Protein AF-A0A2E2IT69-F1 (afdb_monomer)

Solvent-accessible surface area (backbone atoms only — not comparable to full-atom values): 6002 Å² total; per-residue (Å²): 136,62,68,89,61,39,77,36,78,46,34,66,62,36,67,78,63,68,25,60,66,66,36,37,17,26,64,67,14,44,52,47,38,52,56,49,32,55,77,70,74,48,39,33,38,33,38,41,27,16,37,71,49,96,68,48,79,46,79,38,84,92,37,57,47,64,38,60,83,86,74,70,76,35,50,53,68,69,59,54,55,52,48,69,69,73,44,65,85,75,49,51,28,31,28,49,23,61,50,78,78,82,76,88,122

Foldseek 3Di:
DDQQQDADEALVCCVVVVQAPGGKYFPNRVVNVLVVCVVVVWAWAKKWWAACDNGDTDTDPVLIDGDDPPPLSHDDPVNVVVSVVPDDPNGGIMHIHIDDDPPPD

Sequence (105 aa):
MSLRRSRIENADTFFASNGSGWMKLNKEAAQEVLVRLRKERKRVSMIEAGIWHNPGFEARLDGILSEDTKERDGIDVDTTEEFFVELDPTYDTFIVTVQKSRDSG

Mean predicted aligned error: 4.38 Å

Secondary structure (DSSP, 8-state):
--GGGSEE--HHHHHHTT-TTT-EEEHHHHHHHHHHHHHTTPPEEEEEEEEE-SS-EEEEEEEEEE--TTT---B-HHHHHHHHHHS-TT--EEEEEEPPP----

Structure (mmCIF, N/CA/C/O backbone):
data_AF-A0A2E2IT69-F1
#
_entry.id   AF-A0A2E2IT69-F1
#
loop_
_atom_site.group_PDB
_atom_site.id
_atom_site.type_symbol
_atom_site.label_atom_id
_atom_site.label_alt_id
_atom_site.label_comp_id
_atom_site.label_asym_id
_atom_site.label_entity_id
_atom_site.label_seq_id
_atom_site.pdbx_PDB_ins_code
_atom_site.Cartn_x
_atom_site.Cartn_y
_atom_site.Cartn_z
_atom_site.occupancy
_atom_site.B_iso_or_equiv
_atom_site.auth_seq_id
_atom_site.auth_comp_id
_atom_site.auth_asym_id
_atom_site.auth_atom_id
_atom_site.pdbx_PDB_model_num
ATOM 1 N N . MET A 1 1 ? -4.142 -12.582 -18.847 1.00 64.38 1 MET A N 1
ATOM 2 C CA . MET A 1 1 ? -2.901 -12.206 -18.128 1.00 64.38 1 MET A CA 1
ATOM 3 C C . MET A 1 1 ? -3.046 -12.585 -16.661 1.00 64.38 1 MET A C 1
ATOM 5 O O . MET A 1 1 ? -4.160 -12.558 -16.159 1.00 64.38 1 MET A O 1
ATOM 9 N N . SER A 1 2 ? -1.965 -12.995 -15.992 1.00 87.88 2 SER A N 1
ATOM 10 C CA . SER A 1 2 ? -2.010 -13.368 -14.570 1.00 87.88 2 SER A CA 1
ATOM 11 C C . SER A 1 2 ? -1.792 -12.138 -13.689 1.00 87.88 2 SER A C 1
ATOM 13 O O . SER A 1 2 ? -0.716 -11.549 -13.749 1.00 87.88 2 SER A O 1
ATOM 15 N N . LEU A 1 3 ? -2.761 -11.802 -12.827 1.00 92.69 3 LEU A N 1
ATOM 16 C CA . LEU A 1 3 ? -2.663 -10.679 -11.876 1.00 92.69 3 LEU A CA 1
ATOM 17 C C . LEU A 1 3 ? -1.459 -10.799 -10.927 1.00 92.69 3 LEU A C 1
ATOM 19 O O . LEU A 1 3 ? -0.946 -9.803 -10.437 1.00 92.69 3 LEU A O 1
ATOM 23 N N . ARG A 1 4 ? -0.954 -12.018 -10.692 1.00 92.31 4 ARG A N 1
ATOM 24 C CA . ARG A 1 4 ? 0.238 -12.261 -9.859 1.00 92.31 4 ARG A CA 1
ATOM 25 C C . ARG A 1 4 ? 1.527 -11.704 -10.468 1.00 92.31 4 ARG A C 1
ATOM 27 O O . ARG A 1 4 ? 2.499 -11.526 -9.738 1.00 92.31 4 ARG A O 1
ATOM 34 N N . ARG A 1 5 ? 1.543 -11.486 -11.787 1.00 93.88 5 ARG A N 1
ATOM 35 C CA . ARG A 1 5 ? 2.701 -11.035 -12.576 1.00 93.88 5 ARG A CA 1
ATOM 36 C C . ARG A 1 5 ? 2.513 -9.627 -13.144 1.00 93.88 5 ARG A C 1
ATOM 38 O O . ARG A 1 5 ? 3.302 -9.219 -13.988 1.00 93.88 5 ARG A O 1
ATOM 45 N N . SER A 1 6 ? 1.481 -8.913 -12.706 1.00 96.38 6 SER A N 1
ATOM 46 C CA . SER A 1 6 ? 1.159 -7.565 -13.166 1.00 96.38 6 SER A CA 1
ATOM 47 C C . SER A 1 6 ? 1.301 -6.573 -12.020 1.00 96.38 6 SER A C 1
ATOM 49 O O . SER A 1 6 ? 0.937 -6.891 -10.886 1.00 96.38 6 SER A O 1
ATOM 51 N N . ARG A 1 7 ? 1.791 -5.373 -12.339 1.00 97.38 7 ARG A N 1
ATOM 52 C CA . ARG A 1 7 ? 1.619 -4.198 -11.490 1.00 97.38 7 ARG A CA 1
ATOM 53 C C . ARG A 1 7 ? 0.279 -3.561 -11.834 1.00 97.38 7 ARG A C 1
ATOM 55 O O . ARG A 1 7 ? -0.011 -3.328 -13.003 1.00 97.38 7 ARG A O 1
ATOM 62 N N . ILE A 1 8 ? -0.552 -3.385 -10.822 1.00 98.12 8 ILE A N 1
ATOM 63 C CA . ILE A 1 8 ? -1.925 -2.911 -10.920 1.00 98.12 8 ILE A CA 1
ATOM 64 C C . ILE A 1 8 ? -1.950 -1.414 -10.633 1.00 98.12 8 ILE A C 1
ATOM 66 O O . ILE A 1 8 ? -1.265 -0.939 -9.733 1.00 98.12 8 ILE A O 1
ATOM 70 N N . GLU A 1 9 ? -2.750 -0.693 -11.410 1.00 97.62 9 GLU A N 1
ATOM 71 C CA . GLU A 1 9 ? -2.748 0.775 -11.447 1.00 97.62 9 GLU A CA 1
ATOM 72 C C . GLU A 1 9 ? -4.062 1.386 -10.940 1.00 97.62 9 GLU A C 1
ATOM 74 O O . GLU A 1 9 ? -4.295 2.574 -11.114 1.00 97.62 9 GLU A O 1
ATOM 79 N N . ASN A 1 10 ? -4.936 0.585 -10.321 1.00 97.75 10 ASN A N 1
ATOM 80 C CA . ASN A 1 10 ? -6.164 1.069 -9.690 1.00 97.75 10 ASN A CA 1
ATOM 81 C C . ASN A 1 10 ? -6.547 0.240 -8.461 1.00 97.75 10 ASN A C 1
ATOM 83 O O . ASN A 1 10 ? -6.284 -0.967 -8.389 1.00 97.75 10 ASN A O 1
ATOM 87 N N . ALA A 1 11 ? -7.242 0.878 -7.523 1.00 97.56 11 ALA A N 1
ATOM 88 C CA . ALA A 1 11 ? -7.760 0.198 -6.341 1.00 97.56 11 ALA A CA 1
ATOM 89 C C . ALA A 1 11 ? -8.887 -0.802 -6.646 1.00 97.56 11 ALA A C 1
ATOM 91 O O . ALA A 1 11 ? -9.026 -1.802 -5.943 1.00 97.56 11 ALA A O 1
ATOM 92 N N . ASP A 1 12 ? -9.697 -0.587 -7.682 1.00 98.19 12 ASP A N 1
ATOM 93 C CA . ASP A 1 12 ? -10.853 -1.453 -7.953 1.00 98.19 12 ASP A CA 1
ATOM 94 C C . ASP A 1 12 ? -10.451 -2.910 -8.197 1.00 98.19 12 ASP A C 1
ATOM 96 O O . ASP A 1 12 ? -11.075 -3.830 -7.664 1.00 98.19 12 ASP A O 1
ATOM 100 N N . THR A 1 13 ? -9.350 -3.130 -8.913 1.00 97.94 13 THR A N 1
ATOM 101 C CA . THR A 1 13 ? -8.796 -4.469 -9.153 1.00 97.94 13 THR A CA 1
ATOM 102 C C . THR A 1 13 ? -8.344 -5.140 -7.852 1.00 97.94 13 THR A C 1
ATOM 104 O O . THR A 1 13 ? -8.523 -6.354 -7.696 1.00 97.94 13 THR A O 1
ATOM 107 N N . PHE A 1 14 ? -7.811 -4.364 -6.899 1.00 98.06 14 PHE A N 1
ATOM 108 C CA . PHE A 1 14 ? -7.431 -4.850 -5.571 1.00 98.06 14 PHE A CA 1
ATOM 109 C C . PHE A 1 14 ? -8.635 -5.397 -4.810 1.00 98.06 14 PHE A C 1
ATOM 111 O O . PHE A 1 14 ? -8.600 -6.541 -4.349 1.00 98.06 14 PHE A O 1
ATOM 118 N N . PHE A 1 15 ? -9.720 -4.626 -4.727 1.00 96.31 15 PHE A N 1
ATOM 119 C CA . PHE A 1 15 ? -10.924 -5.054 -4.014 1.00 96.31 15 PHE A CA 1
ATOM 120 C C . PHE A 1 15 ? -11.651 -6.192 -4.740 1.00 96.31 15 PHE A C 1
ATOM 122 O O . PHE A 1 15 ? -12.037 -7.168 -4.098 1.00 96.31 15 PHE A O 1
ATOM 129 N N . ALA A 1 16 ? -11.775 -6.124 -6.069 1.00 97.44 16 ALA A N 1
ATOM 130 C CA . ALA A 1 16 ? -12.448 -7.149 -6.870 1.00 97.44 16 ALA A CA 1
ATOM 131 C C . ALA A 1 16 ? -11.746 -8.518 -6.823 1.00 97.44 16 ALA A C 1
ATOM 133 O O . ALA A 1 16 ? -12.400 -9.551 -6.957 1.00 97.44 16 ALA A O 1
ATOM 134 N N . SER A 1 17 ? -10.424 -8.536 -6.618 1.00 97.00 17 SER A N 1
ATOM 135 C CA . SER A 1 17 ? -9.617 -9.765 -6.663 1.00 97.00 17 SER A CA 1
ATOM 136 C C . SER A 1 17 ? -9.128 -10.241 -5.294 1.00 97.00 17 SER A C 1
ATOM 138 O O . SER A 1 17 ? -8.310 -11.158 -5.240 1.00 97.00 17 SER A O 1
ATOM 140 N N . ASN A 1 18 ? -9.577 -9.626 -4.193 1.00 95.94 18 ASN A N 1
ATOM 141 C CA . ASN A 1 18 ? -9.051 -9.880 -2.847 1.00 95.94 18 ASN A CA 1
ATOM 142 C C . ASN A 1 18 ? -7.508 -9.761 -2.791 1.00 95.94 18 ASN A C 1
ATOM 144 O O . ASN A 1 18 ? -6.798 -10.687 -2.394 1.00 95.94 18 ASN A O 1
ATOM 148 N N . GLY A 1 19 ? -6.988 -8.620 -3.255 1.00 97.25 19 GLY A N 1
ATOM 149 C CA . GLY A 1 19 ? -5.560 -8.356 -3.482 1.00 97.25 19 GLY A CA 1
ATOM 150 C C . GLY A 1 19 ? -4.680 -8.241 -2.231 1.00 97.25 19 GLY A C 1
ATOM 151 O O . GLY A 1 19 ? -3.459 -8.128 -2.360 1.00 97.25 19 GLY A O 1
ATOM 152 N N . SER A 1 20 ? -5.279 -8.271 -1.037 1.00 97.25 20 SER A N 1
ATOM 153 C CA . SER A 1 20 ? -4.590 -8.088 0.243 1.00 97.25 20 SER A CA 1
ATOM 154 C C . SER A 1 20 ? -3.405 -9.045 0.406 1.00 97.25 20 SER A C 1
ATOM 156 O O . SER A 1 20 ? -3.563 -10.262 0.313 1.00 97.25 20 SER A O 1
ATOM 158 N N . GLY A 1 21 ? -2.224 -8.491 0.683 1.00 96.88 21 GLY A N 1
ATOM 159 C CA . GLY A 1 21 ? -1.001 -9.238 0.985 1.00 96.88 21 GLY A CA 1
ATOM 160 C C . GLY A 1 21 ? -0.328 -9.909 -0.213 1.00 96.88 21 GLY A C 1
ATOM 161 O O . GLY A 1 21 ? 0.565 -10.732 -0.026 1.00 96.88 21 GLY A O 1
ATOM 162 N N . TRP A 1 22 ? -0.744 -9.626 -1.453 1.00 97.25 22 TRP A N 1
ATOM 163 C CA . TRP A 1 22 ? -0.048 -10.197 -2.614 1.00 97.25 22 TRP A CA 1
ATOM 164 C C . TRP A 1 22 ? -0.065 -9.377 -3.899 1.00 97.25 22 TRP A C 1
ATOM 166 O O . TRP A 1 22 ? 0.779 -9.634 -4.772 1.00 97.25 22 TRP A O 1
ATOM 176 N N . MET A 1 23 ? -1.031 -8.472 -4.065 1.00 98.25 23 MET A N 1
ATOM 177 C CA . MET A 1 23 ? -1.172 -7.675 -5.279 1.00 98.25 23 MET A CA 1
ATOM 178 C C . MET A 1 23 ? -0.128 -6.564 -5.314 1.00 98.25 23 MET A C 1
ATOM 180 O O . MET A 1 23 ? 0.072 -5.881 -4.318 1.00 98.25 23 MET A O 1
ATOM 184 N N . LYS A 1 24 ? 0.526 -6.402 -6.468 1.00 98.50 24 LYS A N 1
ATOM 185 C CA . LYS A 1 24 ? 1.535 -5.365 -6.692 1.00 98.50 24 LYS A CA 1
ATOM 186 C C . LYS A 1 24 ? 0.810 -4.150 -7.231 1.00 98.50 24 LYS A C 1
ATOM 188 O O . LYS A 1 24 ? 0.221 -4.238 -8.304 1.00 98.50 24 LYS A O 1
ATOM 193 N N . LEU A 1 25 ? 0.838 -3.061 -6.491 1.00 98.62 25 LEU A N 1
ATOM 194 C CA . LEU A 1 25 ? 0.180 -1.802 -6.814 1.00 98.62 25 LEU A CA 1
ATOM 195 C C . LEU A 1 25 ? 1.252 -0.787 -7.199 1.00 98.62 25 LEU A C 1
ATOM 197 O O . LEU A 1 25 ? 2.312 -0.788 -6.581 1.00 98.62 25 LEU A O 1
ATOM 201 N N . ASN A 1 26 ? 1.006 0.075 -8.182 1.00 98.06 26 ASN A N 1
ATOM 202 C CA . ASN A 1 26 ? 1.787 1.312 -8.270 1.00 98.06 26 ASN A CA 1
ATOM 203 C C . ASN A 1 26 ? 1.446 2.238 -7.082 1.00 98.06 26 ASN A C 1
ATOM 205 O O . ASN A 1 26 ? 0.544 1.948 -6.285 1.00 98.06 26 ASN A O 1
ATOM 209 N N . LYS A 1 27 ? 2.175 3.350 -6.954 1.00 97.44 27 LYS A N 1
ATOM 210 C CA . LYS A 1 27 ? 1.995 4.305 -5.851 1.00 97.44 27 LYS A CA 1
ATOM 211 C C . LYS A 1 27 ? 0.564 4.840 -5.787 1.00 97.44 27 LYS A C 1
ATOM 213 O O . LYS A 1 27 ? -0.046 4.829 -4.720 1.00 97.44 27 LYS A O 1
ATOM 218 N N . GLU A 1 28 ? 0.014 5.238 -6.928 1.00 97.31 28 GLU A N 1
ATOM 219 C CA . GLU A 1 28 ? -1.322 5.823 -7.030 1.00 97.31 28 GLU A CA 1
ATOM 220 C C . GLU A 1 28 ? -2.399 4.821 -6.592 1.00 97.31 28 GLU A C 1
ATOM 222 O O . GLU A 1 28 ? -3.224 5.133 -5.734 1.00 97.31 28 GLU A O 1
ATOM 227 N N . ALA A 1 29 ? -2.347 3.579 -7.084 1.00 98.25 29 ALA A N 1
ATOM 228 C CA . ALA A 1 29 ? -3.292 2.534 -6.698 1.00 98.25 29 ALA A CA 1
ATOM 229 C C . ALA A 1 29 ? -3.180 2.165 -5.216 1.00 98.25 29 ALA A C 1
ATOM 231 O O . ALA A 1 29 ? -4.193 1.892 -4.574 1.00 98.25 29 ALA A O 1
ATOM 232 N N . ALA A 1 30 ? -1.968 2.159 -4.653 1.00 98.00 30 ALA A N 1
ATOM 233 C CA . ALA A 1 30 ? -1.776 1.928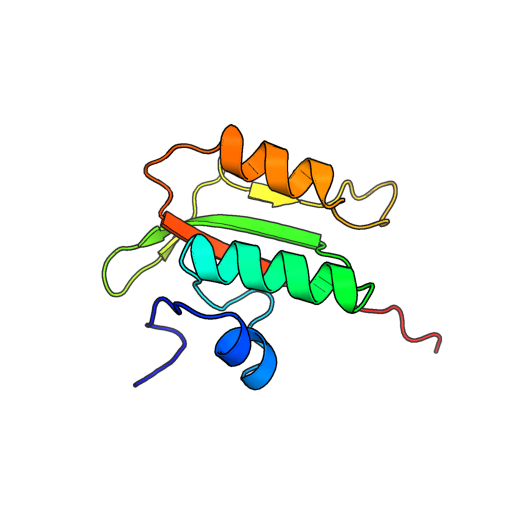 -3.227 1.00 98.00 30 ALA A CA 1
ATOM 234 C C . ALA A 1 30 ? -2.453 3.026 -2.396 1.00 98.00 30 ALA A C 1
ATOM 236 O O . ALA A 1 30 ? -3.217 2.716 -1.483 1.00 98.00 30 ALA A O 1
ATOM 237 N N . GLN A 1 31 ? -2.256 4.296 -2.757 1.00 96.38 31 GLN A N 1
ATOM 238 C CA . GLN A 1 31 ? -2.908 5.428 -2.094 1.00 96.38 31 GLN A CA 1
ATOM 239 C C . GLN A 1 31 ? -4.437 5.375 -2.233 1.00 96.38 31 GLN A C 1
ATOM 241 O O . GLN A 1 31 ? -5.152 5.562 -1.247 1.00 96.38 31 GLN A O 1
ATOM 246 N N . GLU A 1 32 ? -4.960 5.039 -3.415 1.00 97.44 32 GLU A N 1
ATOM 247 C CA . GLU A 1 32 ? -6.399 4.832 -3.622 1.00 97.44 32 GLU A CA 1
ATOM 248 C C . GLU A 1 32 ? -6.963 3.718 -2.724 1.00 97.44 32 GLU A C 1
ATOM 250 O O . GLU A 1 32 ? -8.039 3.879 -2.134 1.00 97.44 32 GLU A O 1
ATOM 255 N N . VAL A 1 33 ? -6.239 2.599 -2.578 1.00 97.19 33 VAL A N 1
ATOM 256 C CA . VAL A 1 33 ? -6.616 1.503 -1.672 1.00 97.19 33 VAL A CA 1
ATOM 257 C C . VAL A 1 33 ? -6.695 2.009 -0.234 1.00 97.19 33 VAL A C 1
ATOM 259 O O . VAL A 1 33 ? -7.703 1.767 0.428 1.00 97.19 33 VAL A O 1
ATOM 262 N N . LEU A 1 34 ? -5.691 2.749 0.241 1.00 96.00 34 LEU A N 1
ATOM 263 C CA . LEU A 1 34 ? -5.665 3.291 1.605 1.00 96.00 34 LEU A CA 1
ATOM 264 C C . LEU A 1 34 ? -6.823 4.259 1.868 1.00 96.00 34 LEU A C 1
ATOM 266 O O . LEU A 1 34 ? -7.527 4.127 2.871 1.00 96.00 34 LEU A O 1
ATOM 270 N N . VAL A 1 35 ? -7.096 5.174 0.932 1.00 95.25 35 VAL A N 1
ATOM 271 C CA . VAL A 1 35 ? -8.237 6.100 1.016 1.00 95.25 35 VAL A CA 1
ATOM 272 C C . VAL A 1 35 ? -9.560 5.337 1.093 1.00 95.25 35 VAL A C 1
ATOM 274 O O . VAL A 1 35 ? -10.448 5.700 1.871 1.00 95.25 35 VAL A O 1
ATOM 277 N N . ARG A 1 36 ? -9.722 4.270 0.304 1.00 95.50 36 ARG A N 1
ATOM 278 C CA . ARG A 1 36 ? -10.942 3.457 0.328 1.00 95.50 36 ARG A CA 1
ATOM 279 C C . ARG A 1 36 ? -11.073 2.642 1.615 1.00 95.50 36 ARG A C 1
ATOM 281 O O . ARG A 1 36 ? -12.150 2.646 2.205 1.00 95.50 36 ARG A O 1
ATOM 288 N N . LEU A 1 37 ? -9.997 2.019 2.098 1.00 93.31 37 LEU A N 1
ATOM 289 C CA . LEU A 1 37 ? -9.991 1.308 3.383 1.00 93.31 37 LEU A CA 1
ATOM 2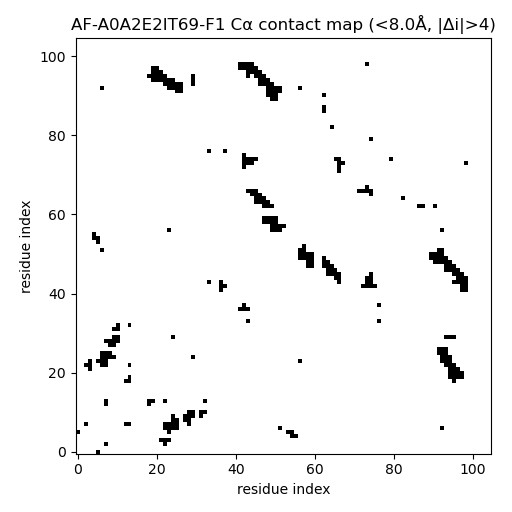90 C C . LEU A 1 37 ? -10.364 2.243 4.542 1.00 93.31 37 LEU A C 1
ATOM 292 O O . LEU A 1 37 ? -11.206 1.872 5.362 1.00 93.31 37 LEU A O 1
ATOM 296 N N . ARG A 1 38 ? -9.845 3.481 4.550 1.00 89.69 38 ARG A N 1
ATOM 297 C CA . ARG A 1 38 ? -10.228 4.530 5.512 1.00 89.69 38 ARG A CA 1
ATOM 298 C C . ARG A 1 38 ? -11.736 4.780 5.499 1.00 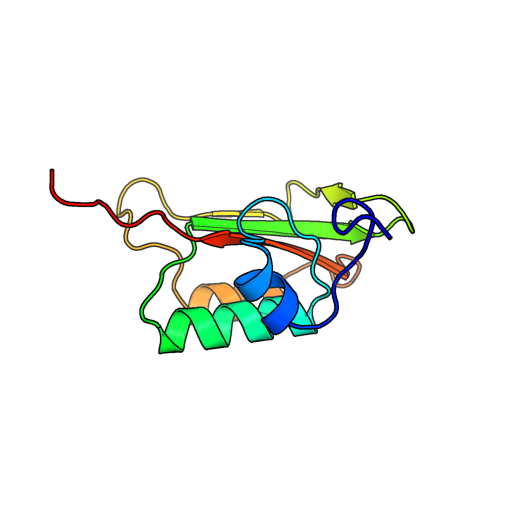89.69 38 ARG A C 1
ATOM 300 O O . ARG A 1 38 ? -12.368 4.774 6.555 1.00 89.69 38 ARG A O 1
ATOM 307 N N . LYS A 1 39 ? -12.329 4.976 4.315 1.00 91.44 39 LYS A N 1
ATOM 308 C CA . LYS A 1 39 ? -13.783 5.185 4.163 1.00 91.44 39 LYS A CA 1
ATOM 309 C C . LYS A 1 39 ? -14.595 3.985 4.661 1.00 91.44 39 LYS A C 1
ATOM 311 O O . LYS A 1 39 ? -15.654 4.169 5.251 1.00 91.44 39 LYS A O 1
ATOM 316 N N . GLU A 1 40 ? -14.081 2.774 4.462 1.00 90.88 40 GLU A N 1
ATOM 317 C CA . GLU A 1 40 ? -14.696 1.518 4.909 1.00 90.88 40 GLU A CA 1
ATOM 318 C C . GLU A 1 40 ? -14.399 1.172 6.384 1.00 90.88 40 GLU A C 1
ATOM 320 O O . GLU A 1 40 ? -14.820 0.115 6.850 1.00 90.88 40 GLU A O 1
ATOM 325 N N . ARG A 1 41 ? -13.693 2.041 7.130 1.00 89.06 41 ARG A N 1
ATOM 326 C CA . ARG A 1 41 ? -13.231 1.802 8.515 1.00 89.06 41 ARG A CA 1
ATOM 327 C C . ARG A 1 41 ? -12.426 0.504 8.671 1.00 89.06 41 ARG A C 1
ATOM 329 O O . ARG A 1 41 ? -12.457 -0.134 9.721 1.00 89.06 41 ARG A O 1
ATOM 336 N N . LYS A 1 42 ? -11.708 0.108 7.620 1.00 88.75 42 LYS A N 1
ATOM 337 C CA . LYS A 1 42 ? -10.784 -1.028 7.632 1.00 88.75 42 LYS A CA 1
ATOM 338 C C . LYS A 1 42 ? -9.378 -0.543 7.947 1.00 88.75 42 LYS A C 1
ATOM 340 O O . LYS A 1 42 ? -8.974 0.539 7.528 1.00 88.75 42 LYS A O 1
ATOM 345 N N . ARG A 1 43 ? -8.635 -1.375 8.666 1.00 87.12 43 ARG A N 1
ATOM 346 C CA . ARG A 1 43 ? -7.253 -1.113 9.064 1.00 87.12 43 ARG A CA 1
ATOM 347 C C . ARG A 1 43 ? -6.275 -1.868 8.172 1.00 87.12 43 ARG A C 1
ATOM 349 O O . ARG A 1 43 ? -6.594 -2.930 7.635 1.00 87.12 43 ARG A O 1
ATOM 356 N N . VAL A 1 44 ? -5.076 -1.321 8.036 1.00 92.12 44 VAL A N 1
ATOM 357 C CA . VAL A 1 44 ? -3.947 -1.949 7.343 1.00 92.12 44 VAL A CA 1
ATOM 358 C C . VAL A 1 44 ? -2.999 -2.483 8.404 1.00 92.12 44 VAL A C 1
ATOM 360 O O . VAL A 1 44 ? -2.702 -1.777 9.362 1.00 92.12 44 VAL A O 1
ATOM 363 N N . SER A 1 45 ? -2.548 -3.724 8.256 1.00 92.56 45 SER A N 1
ATOM 364 C CA . SER A 1 45 ? -1.551 -4.311 9.155 1.00 92.56 45 SER A CA 1
ATOM 365 C C . SER A 1 45 ? -0.131 -4.129 8.629 1.00 92.56 45 SER A C 1
ATOM 367 O O . SER A 1 45 ? 0.813 -4.137 9.411 1.00 92.56 45 SER A O 1
ATOM 369 N N . MET A 1 46 ? 0.037 -4.008 7.307 1.00 95.12 46 MET A N 1
ATOM 370 C CA . MET A 1 46 ? 1.350 -3.859 6.686 1.00 95.12 46 MET A CA 1
ATOM 371 C C . MET A 1 46 ? 1.272 -3.235 5.290 1.00 95.12 46 MET A C 1
ATOM 373 O O . MET A 1 46 ? 0.340 -3.515 4.531 1.00 95.12 46 MET A O 1
ATOM 377 N N . ILE A 1 47 ? 2.287 -2.451 4.945 1.00 97.19 47 ILE A N 1
ATOM 378 C CA . ILE A 1 47 ? 2.608 -1.978 3.602 1.00 97.19 47 ILE A CA 1
ATOM 379 C C . ILE A 1 47 ? 4.058 -2.379 3.319 1.00 97.19 47 ILE A C 1
ATOM 381 O O . ILE A 1 47 ? 4.957 -2.027 4.076 1.00 97.19 47 ILE A O 1
ATOM 385 N N . GLU A 1 48 ? 4.281 -3.114 2.235 1.00 98.19 48 GLU A N 1
ATOM 386 C CA . GLU A 1 48 ? 5.616 -3.449 1.735 1.00 98.19 48 GLU A CA 1
ATOM 387 C C . GLU A 1 48 ? 5.866 -2.663 0.451 1.00 98.19 48 GLU A C 1
ATOM 389 O O . GLU A 1 48 ? 5.104 -2.796 -0.508 1.00 98.19 48 GLU A O 1
ATOM 394 N N . ALA A 1 49 ? 6.927 -1.870 0.417 1.00 98.31 49 ALA A N 1
ATOM 395 C CA . ALA A 1 49 ? 7.383 -1.157 -0.760 1.00 98.31 49 ALA A CA 1
ATOM 396 C C . ALA A 1 49 ? 8.555 -1.879 -1.433 1.00 98.31 49 ALA A C 1
ATOM 398 O O . ALA A 1 49 ? 9.297 -2.657 -0.824 1.00 98.31 49 ALA A O 1
ATOM 399 N N . GLY A 1 50 ? 8.724 -1.611 -2.721 1.00 98.19 50 GLY A N 1
ATOM 400 C CA . GLY A 1 50 ? 9.846 -2.124 -3.476 1.00 98.19 50 GLY A CA 1
ATOM 401 C C . GLY A 1 50 ? 9.845 -1.716 -4.935 1.00 98.19 50 GLY A C 1
ATOM 402 O O . GLY A 1 50 ? 9.143 -0.790 -5.341 1.00 98.19 50 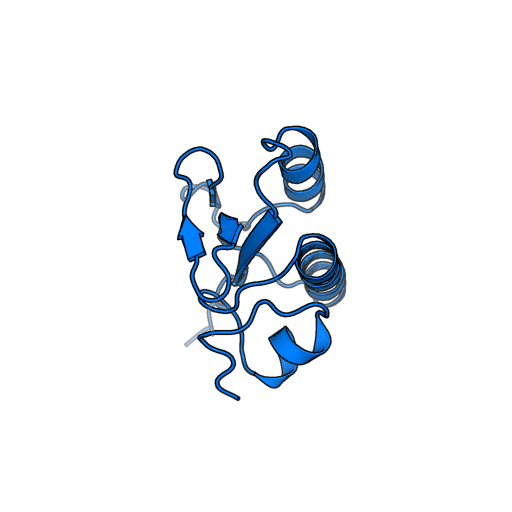GLY A O 1
AT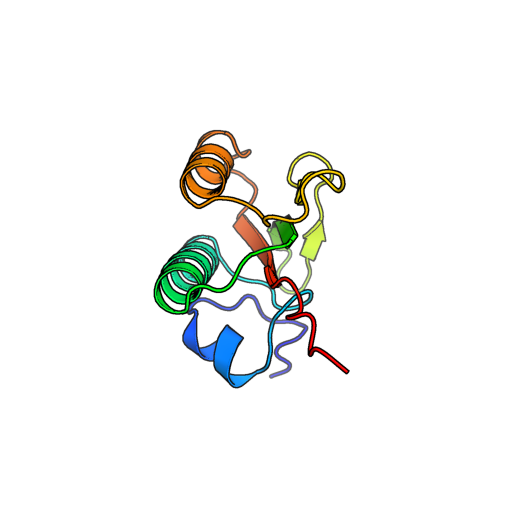OM 403 N N . ILE A 1 51 ? 10.662 -2.418 -5.715 1.00 98.38 51 ILE A N 1
ATOM 404 C CA . ILE A 1 51 ? 10.970 -2.070 -7.105 1.00 98.38 51 ILE A CA 1
ATOM 405 C C . ILE A 1 51 ? 10.306 -3.076 -8.049 1.00 98.38 51 ILE A C 1
ATOM 407 O O . ILE A 1 51 ? 10.371 -4.295 -7.838 1.00 98.38 51 ILE A O 1
ATOM 411 N N . TRP A 1 52 ? 9.670 -2.574 -9.107 1.00 98.12 52 TRP A N 1
ATOM 412 C CA . TRP A 1 52 ? 9.130 -3.401 -10.182 1.00 98.12 52 TRP A CA 1
ATOM 413 C C . TRP A 1 52 ? 10.154 -3.720 -11.271 1.00 98.12 52 TRP A C 1
ATOM 415 O O . TRP A 1 52 ? 10.719 -2.840 -11.911 1.00 98.12 52 TRP A O 1
ATOM 425 N N . HIS A 1 53 ? 10.273 -5.006 -11.583 1.00 96.19 53 HIS A N 1
ATOM 426 C CA . HIS A 1 53 ? 11.121 -5.561 -12.636 1.00 96.19 53 HIS A CA 1
ATOM 427 C C . HIS A 1 53 ? 10.271 -6.274 -13.689 1.00 96.19 53 HIS A C 1
ATOM 429 O O . HIS A 1 53 ? 10.281 -7.491 -13.745 1.00 96.19 53 HIS A O 1
ATOM 435 N N . ASN A 1 54 ? 9.479 -5.555 -14.488 1.00 91.12 54 ASN A N 1
ATOM 436 C CA . ASN A 1 54 ? 8.480 -6.095 -15.433 1.00 91.12 54 ASN A CA 1
ATOM 437 C C . ASN A 1 54 ? 8.814 -7.466 -16.112 1.00 91.12 54 ASN A C 1
ATOM 439 O O . ASN A 1 54 ? 9.481 -7.467 -17.151 1.00 91.12 54 ASN A O 1
ATOM 443 N N . PRO A 1 55 ? 8.287 -8.625 -15.637 1.00 92.69 55 PRO A N 1
ATOM 444 C CA . PRO A 1 55 ? 7.526 -8.853 -14.402 1.00 92.69 55 PRO A CA 1
ATOM 445 C C . PRO A 1 55 ? 8.389 -9.346 -13.224 1.00 92.69 55 PRO A C 1
ATOM 447 O O . PRO A 1 55 ? 9.133 -10.318 -13.351 1.00 92.69 55 PRO A O 1
ATOM 450 N N . GLY A 1 56 ? 8.218 -8.742 -12.047 1.00 95.06 56 GLY A N 1
ATOM 451 C CA . GLY A 1 56 ? 9.004 -9.090 -10.864 1.00 95.06 56 GLY A CA 1
ATOM 452 C C . GLY A 1 56 ? 8.877 -8.027 -9.785 1.00 95.06 56 GLY A C 1
ATOM 453 O O . GLY A 1 56 ? 8.821 -6.848 -10.099 1.00 95.06 56 GLY A O 1
ATOM 454 N N . PHE A 1 57 ? 8.800 -8.437 -8.524 1.00 97.38 57 PHE A N 1
ATOM 455 C CA . PHE A 1 57 ? 8.758 -7.519 -7.389 1.00 97.38 57 PHE A CA 1
ATOM 456 C C . PHE A 1 57 ? 9.952 -7.806 -6.492 1.00 97.38 57 PHE A C 1
ATOM 458 O O . PHE A 1 57 ? 10.089 -8.927 -6.000 1.00 97.38 57 PHE A O 1
ATOM 465 N N . GLU A 1 58 ? 10.802 -6.805 -6.313 1.00 97.94 58 GLU A N 1
ATOM 466 C CA . GLU A 1 58 ? 11.897 -6.836 -5.353 1.00 97.94 58 GLU A CA 1
ATOM 467 C C . GLU A 1 58 ? 11.462 -6.091 -4.092 1.00 97.94 58 GLU A C 1
ATOM 469 O O . GLU A 1 58 ? 11.402 -4.863 -4.088 1.00 97.94 58 GLU A O 1
ATOM 474 N N . ALA A 1 59 ? 11.137 -6.843 -3.039 1.00 96.31 59 ALA A N 1
ATOM 475 C CA . ALA A 1 59 ? 10.774 -6.281 -1.743 1.00 96.31 59 ALA A CA 1
ATOM 476 C C . ALA A 1 59 ? 11.989 -5.630 -1.069 1.00 96.31 59 ALA A C 1
ATOM 478 O O . ALA A 1 59 ? 13.101 -6.162 -1.128 1.00 96.31 59 ALA A O 1
ATOM 479 N N . ARG A 1 60 ? 11.764 -4.499 -0.399 1.00 97.69 60 ARG A N 1
ATOM 480 C CA . ARG A 1 60 ? 12.818 -3.702 0.231 1.00 97.69 60 ARG A CA 1
ATOM 481 C C . ARG A 1 60 ? 12.556 -3.618 1.728 1.00 97.69 60 ARG A C 1
ATOM 483 O O . ARG A 1 60 ? 11.497 -3.168 2.146 1.00 97.69 60 ARG A O 1
ATOM 490 N N . LEU A 1 61 ? 13.499 -4.110 2.535 1.00 93.69 61 LEU A N 1
ATOM 491 C CA . LEU A 1 61 ? 13.316 -4.242 3.989 1.00 93.69 61 LEU A CA 1
ATOM 492 C C . LEU A 1 61 ? 13.163 -2.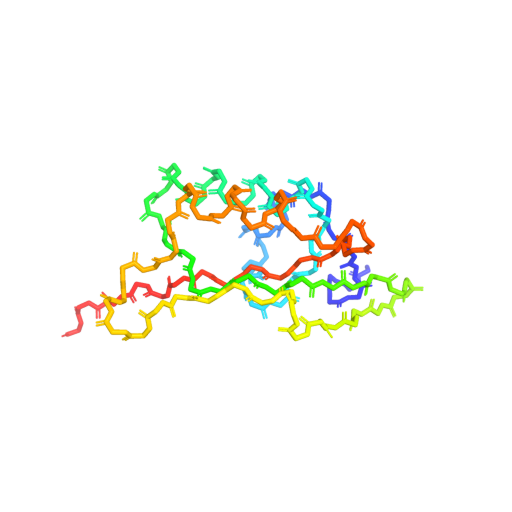890 4.698 1.00 93.69 61 LEU A C 1
ATOM 494 O O . LEU A 1 61 ? 12.458 -2.797 5.695 1.00 93.69 61 LEU A O 1
ATOM 498 N N . ASP A 1 62 ? 13.811 -1.856 4.169 1.00 95.19 62 ASP A N 1
ATOM 499 C CA . ASP A 1 62 ? 13.687 -0.458 4.590 1.00 95.19 62 ASP A CA 1
ATOM 500 C C . ASP A 1 62 ? 12.407 0.219 4.065 1.00 95.19 62 ASP A C 1
ATOM 502 O O . ASP A 1 62 ? 12.086 1.330 4.468 1.00 95.19 62 ASP A O 1
ATOM 506 N N . GLY A 1 63 ? 11.654 -0.460 3.198 1.00 96.12 63 GLY A N 1
ATOM 507 C CA . GLY A 1 63 ? 10.364 -0.033 2.670 1.00 96.12 63 GLY A CA 1
ATOM 508 C C . GLY A 1 63 ? 9.176 -0.739 3.325 1.00 96.12 63 GLY A C 1
ATOM 509 O O . GLY A 1 63 ? 8.145 -0.890 2.678 1.00 96.12 63 GLY A O 1
ATOM 510 N N . ILE A 1 64 ? 9.300 -1.230 4.560 1.00 96.19 64 ILE A N 1
ATOM 511 C CA . ILE A 1 64 ? 8.206 -1.916 5.261 1.00 96.19 64 ILE A CA 1
ATOM 512 C C . ILE A 1 64 ? 7.636 -1.008 6.349 1.00 96.19 64 ILE A C 1
ATOM 514 O O . ILE A 1 64 ? 8.337 -0.631 7.284 1.00 96.19 64 ILE A O 1
ATOM 518 N N . LEU A 1 65 ? 6.335 -0.736 6.265 1.00 94.88 65 LEU A N 1
ATOM 519 C CA . LEU A 1 65 ? 5.541 -0.172 7.353 1.00 94.88 65 LEU A CA 1
ATOM 520 C C . LEU A 1 65 ? 4.615 -1.258 7.893 1.00 94.88 65 LEU A C 1
ATOM 522 O O . LEU A 1 65 ? 3.804 -1.801 7.148 1.00 94.88 65 LEU A O 1
ATOM 526 N N . SER A 1 66 ? 4.692 -1.574 9.180 1.00 92.31 66 SER A N 1
ATOM 527 C CA . SER A 1 66 ? 3.833 -2.578 9.817 1.00 92.31 66 SER A CA 1
ATOM 528 C C . SER A 1 66 ? 3.213 -2.043 11.101 1.00 92.31 66 SER A C 1
ATOM 530 O O . SER A 1 66 ? 3.804 -1.192 11.759 1.00 92.31 66 SER A O 1
ATOM 532 N N . GLU A 1 67 ? 2.046 -2.568 11.476 1.00 85.00 67 GLU A N 1
ATOM 533 C CA . GLU A 1 67 ? 1.413 -2.254 12.759 1.00 85.00 67 GLU A CA 1
ATOM 534 C C . GLU A 1 67 ? 2.350 -2.566 13.938 1.00 85.00 67 GLU A C 1
ATOM 536 O O . GLU A 1 67 ? 3.031 -3.598 13.949 1.00 85.00 67 GLU A O 1
ATOM 541 N N . ASP A 1 68 ? 2.360 -1.704 14.963 1.00 73.88 68 ASP A N 1
ATOM 542 C CA . ASP A 1 68 ? 2.972 -2.082 16.234 1.00 73.88 68 ASP A CA 1
ATOM 543 C C . ASP A 1 68 ? 2.100 -3.170 16.873 1.00 73.88 68 ASP A C 1
ATOM 545 O O . ASP A 1 68 ? 0.941 -2.974 17.257 1.00 73.88 68 ASP A O 1
ATOM 549 N N . THR A 1 69 ? 2.687 -4.358 16.974 1.00 61.09 69 THR A N 1
ATOM 550 C CA . THR A 1 69 ? 2.073 -5.577 17.510 1.00 61.09 69 THR A CA 1
ATOM 551 C C . THR A 1 69 ? 1.474 -5.436 18.914 1.00 61.09 69 THR A C 1
ATOM 553 O O . THR A 1 69 ? 0.688 -6.302 19.318 1.00 61.09 69 THR A O 1
ATOM 556 N N . LYS A 1 70 ? 1.835 -4.383 19.661 1.00 63.66 70 LYS A N 1
ATOM 557 C CA . LYS A 1 70 ? 1.346 -4.132 21.022 1.00 63.66 70 LYS A CA 1
ATOM 558 C C . LYS A 1 70 ? -0.070 -3.571 21.064 1.00 63.66 70 LYS A C 1
ATOM 560 O O . LYS A 1 70 ? -0.835 -3.986 21.931 1.00 63.66 70 LYS A O 1
ATOM 565 N N . GLU A 1 71 ? -0.421 -2.682 20.142 1.00 63.81 71 GLU A N 1
ATOM 566 C CA . GLU A 1 71 ? -1.709 -1.975 20.179 1.00 63.81 71 GLU A CA 1
ATOM 567 C C . GLU A 1 71 ? -2.741 -2.627 19.252 1.00 63.81 71 GLU A 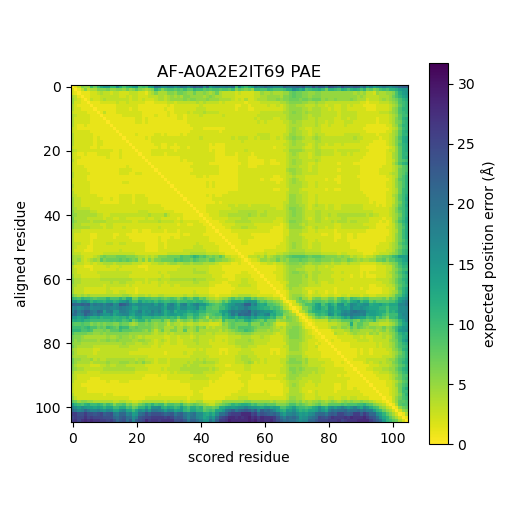C 1
ATOM 569 O O . GLU A 1 71 ? -3.920 -2.673 19.584 1.00 63.81 71 GLU A O 1
ATOM 574 N N . ARG A 1 72 ? -2.303 -3.259 18.147 1.00 65.31 72 ARG A N 1
ATOM 575 C CA . ARG A 1 72 ? -3.180 -3.910 17.143 1.00 65.31 72 ARG A CA 1
ATOM 576 C C . ARG A 1 72 ? -4.310 -3.012 16.627 1.00 65.31 72 ARG A C 1
ATOM 578 O O . ARG A 1 72 ? -5.306 -3.514 16.103 1.00 65.31 72 ARG A O 1
ATOM 585 N N . ASP A 1 73 ? -4.133 -1.703 16.706 1.00 72.81 73 ASP A N 1
ATOM 586 C CA . ASP A 1 73 ? -5.093 -0.728 16.195 1.00 72.81 73 ASP A CA 1
ATOM 587 C C . ASP A 1 73 ? -4.940 -0.498 14.683 1.00 72.81 73 ASP A C 1
ATOM 589 O O . ASP A 1 73 ? -5.688 0.282 14.090 1.00 72.81 73 ASP A O 1
ATOM 593 N N . GLY A 1 74 ? -4.025 -1.239 14.043 1.00 76.69 74 GLY A N 1
ATOM 594 C CA . GLY A 1 74 ? -3.632 -1.071 12.652 1.00 76.69 74 GLY A CA 1
ATOM 595 C C . GLY A 1 74 ? -2.824 0.204 12.423 1.00 76.69 74 GLY A C 1
ATOM 596 O O . GLY A 1 74 ? -2.558 0.972 13.341 1.00 76.69 74 GLY A O 1
ATOM 597 N N . ILE A 1 75 ? -2.424 0.426 11.177 1.00 83.94 75 ILE A N 1
ATOM 598 C CA . ILE A 1 75 ? -1.686 1.625 10.777 1.00 83.94 75 ILE A CA 1
ATOM 599 C C . ILE A 1 75 ? -2.678 2.783 10.586 1.00 83.94 75 ILE A C 1
ATOM 601 O O . ILE A 1 75 ? -3.712 2.616 9.923 1.00 83.94 75 ILE A O 1
ATOM 605 N N . ASP A 1 76 ? -2.379 3.942 11.177 1.00 81.94 76 ASP A N 1
ATOM 606 C CA . ASP A 1 76 ? -3.167 5.159 10.987 1.00 81.94 76 ASP A CA 1
ATOM 607 C C . ASP A 1 76 ? -2.880 5.826 9.633 1.00 81.94 76 ASP A C 1
ATOM 609 O O . ASP A 1 76 ? -1.830 5.628 9.024 1.00 81.94 76 ASP A O 1
ATOM 613 N N . VAL A 1 77 ? -3.837 6.610 9.139 1.00 77.19 77 VAL A N 1
ATOM 614 C CA . VAL A 1 77 ? -3.730 7.275 7.839 1.00 77.19 77 VAL A CA 1
ATOM 615 C C . VAL A 1 77 ? -2.589 8.281 7.831 1.00 77.19 77 VAL A C 1
ATOM 617 O O . VAL A 1 77 ? -1.834 8.293 6.860 1.00 77.19 77 VAL A O 1
ATOM 620 N N . ASP A 1 78 ? -2.426 9.053 8.903 1.00 82.94 78 ASP A N 1
ATOM 621 C CA . ASP A 1 78 ? -1.372 10.067 8.977 1.00 82.94 78 ASP A CA 1
ATOM 622 C C . ASP A 1 78 ? 0.009 9.387 8.880 1.00 82.94 78 ASP A C 1
ATOM 624 O O . ASP A 1 78 ? 0.861 9.796 8.093 1.00 82.94 78 ASP A O 1
ATOM 628 N N . THR A 1 79 ? 0.171 8.230 9.534 1.00 86.56 79 THR A N 1
ATOM 629 C CA . THR A 1 79 ? 1.374 7.388 9.420 1.00 86.56 79 THR A CA 1
ATOM 630 C C . THR A 1 79 ? 1.585 6.847 8.004 1.00 86.56 79 THR A C 1
ATOM 632 O O . THR A 1 79 ? 2.720 6.756 7.538 1.00 86.56 79 THR A O 1
ATOM 635 N N . THR A 1 80 ? 0.517 6.472 7.287 1.00 88.75 80 THR A N 1
ATOM 636 C CA . THR A 1 80 ? 0.676 6.043 5.888 1.00 88.75 80 THR A CA 1
ATOM 637 C C . THR A 1 80 ? 1.111 7.186 4.979 1.00 88.75 80 THR A C 1
ATOM 639 O O . THR A 1 80 ? 1.915 6.951 4.083 1.00 88.75 80 THR A O 1
ATOM 642 N N . GLU A 1 81 ? 0.615 8.408 5.192 1.00 89.25 81 GLU A N 1
ATOM 643 C CA . GLU A 1 81 ? 1.010 9.575 4.399 1.00 89.25 81 GLU A CA 1
ATOM 644 C C . GLU A 1 81 ? 2.485 9.921 4.626 1.00 89.25 81 GLU A C 1
ATOM 646 O O . GLU A 1 81 ? 3.228 10.049 3.650 1.00 89.25 81 GLU A O 1
ATOM 651 N N . GLU A 1 82 ? 2.926 9.971 5.887 1.00 91.44 82 GLU A N 1
ATOM 652 C CA . GLU A 1 82 ? 4.333 10.172 6.263 1.00 91.44 82 GLU A CA 1
ATOM 653 C C . GLU A 1 82 ? 5.244 9.116 5.628 1.00 91.44 82 GLU A C 1
ATOM 655 O O . GLU A 1 82 ? 6.253 9.456 5.007 1.00 91.44 82 GLU A O 1
ATOM 660 N N . PHE A 1 83 ? 4.836 7.844 5.666 1.00 93.31 83 PHE A N 1
ATOM 661 C CA . PHE A 1 83 ? 5.585 6.758 5.040 1.00 93.31 83 PHE A CA 1
ATOM 662 C C . PHE A 1 83 ? 5.859 7.009 3.552 1.00 93.31 83 PHE A C 1
ATOM 664 O O . PHE A 1 83 ? 6.993 6.852 3.119 1.00 93.31 83 PHE A O 1
ATOM 671 N N . PHE A 1 84 ? 4.877 7.452 2.755 1.00 93.44 84 PHE A N 1
ATOM 672 C CA . PHE A 1 84 ? 5.101 7.737 1.325 1.00 93.44 84 PHE A CA 1
ATOM 673 C C . PHE A 1 84 ? 5.933 8.994 1.047 1.00 93.44 84 PHE A C 1
ATOM 675 O O . PHE A 1 84 ? 6.396 9.153 -0.092 1.00 93.44 84 PHE A O 1
ATOM 682 N N . VAL A 1 85 ? 6.048 9.900 2.023 1.00 93.94 85 VAL A N 1
ATOM 683 C CA . VAL A 1 85 ? 6.873 11.115 1.942 1.00 93.94 85 VAL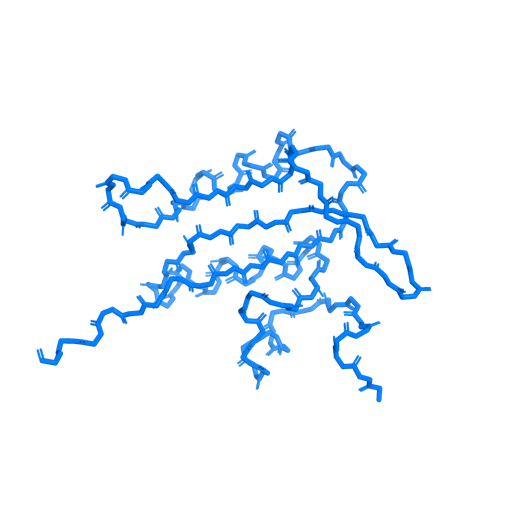 A CA 1
ATOM 684 C C . VAL A 1 85 ? 8.337 10.784 2.218 1.00 93.94 85 VAL A C 1
ATOM 686 O O . VAL A 1 85 ? 9.207 11.277 1.505 1.00 93.94 85 VAL A O 1
ATOM 689 N N . GLU A 1 86 ? 8.603 9.944 3.217 1.00 93.56 86 GLU A N 1
ATOM 690 C CA . GLU A 1 86 ? 9.963 9.564 3.623 1.00 93.56 86 GLU A CA 1
ATOM 691 C C . GLU A 1 86 ? 10.562 8.435 2.775 1.00 93.56 86 GLU A C 1
ATOM 693 O O . GLU A 1 86 ? 11.778 8.233 2.779 1.00 93.56 86 GLU A O 1
ATOM 698 N N . LEU A 1 87 ? 9.720 7.700 2.046 1.00 94.75 87 LEU A N 1
ATOM 699 C CA . LEU A 1 87 ? 10.144 6.550 1.260 1.00 94.75 87 LEU A CA 1
ATOM 700 C C . LEU A 1 87 ? 11.153 6.916 0.168 1.00 94.75 87 LEU A C 1
ATOM 702 O O . LEU A 1 87 ? 11.006 7.928 -0.522 1.00 94.75 87 LEU A O 1
ATOM 706 N N . ASP A 1 88 ? 12.112 6.016 -0.066 1.00 95.88 88 ASP A N 1
ATOM 707 C CA . ASP A 1 88 ? 13.005 6.107 -1.219 1.00 95.88 88 ASP A CA 1
ATOM 708 C C . ASP A 1 88 ? 12.180 6.254 -2.520 1.00 95.88 88 ASP A C 1
ATOM 710 O O . ASP A 1 88 ? 11.331 5.405 -2.819 1.00 95.88 88 ASP A O 1
ATOM 714 N N . PRO A 1 89 ? 12.404 7.316 -3.318 1.00 94.31 89 PRO A N 1
ATOM 715 C CA . PRO A 1 89 ? 11.603 7.600 -4.507 1.00 94.31 89 PRO A CA 1
ATOM 716 C C . PRO A 1 89 ? 11.771 6.565 -5.629 1.00 94.31 89 PRO A C 1
ATOM 718 O O . PRO A 1 89 ? 11.001 6.584 -6.589 1.00 94.31 89 PRO A O 1
ATOM 721 N N . THR A 1 90 ? 12.762 5.673 -5.541 1.00 96.56 90 THR A N 1
ATOM 722 C CA . THR A 1 90 ? 12.925 4.543 -6.465 1.00 96.56 90 THR A CA 1
ATOM 723 C C . THR A 1 90 ? 11.932 3.410 -6.199 1.00 96.56 90 THR A C 1
ATOM 725 O O . THR A 1 90 ? 11.743 2.555 -7.067 1.00 96.56 90 THR A O 1
ATOM 728 N N . TYR A 1 91 ? 11.275 3.390 -5.034 1.00 97.94 91 TYR A N 1
ATOM 729 C CA . TYR A 1 91 ? 10.284 2.375 -4.691 1.00 97.94 91 TYR A CA 1
ATOM 730 C C . TYR A 1 91 ? 8.947 2.733 -5.336 1.00 97.94 91 TYR A C 1
ATOM 732 O O . TYR A 1 91 ? 8.240 3.654 -4.927 1.00 97.94 91 TYR A O 1
ATOM 740 N N . ASP A 1 92 ? 8.612 1.993 -6.388 1.00 97.69 92 ASP A N 1
ATOM 741 C CA . ASP A 1 92 ? 7.499 2.296 -7.284 1.00 97.69 92 ASP A CA 1
ATOM 742 C C . ASP A 1 92 ? 6.338 1.299 -7.176 1.00 97.69 92 ASP A C 1
ATOM 744 O O . ASP A 1 92 ? 5.344 1.413 -7.900 1.00 97.69 92 ASP A O 1
ATOM 748 N N . THR A 1 93 ? 6.470 0.302 -6.297 1.00 98.44 93 THR A N 1
ATOM 749 C CA . THR A 1 93 ? 5.523 -0.804 -6.180 1.00 98.44 93 THR A CA 1
ATOM 750 C C . THR A 1 93 ? 5.266 -1.194 -4.742 1.00 98.44 93 THR A C 1
ATOM 752 O O . THR A 1 93 ? 6.186 -1.296 -3.938 1.00 98.44 93 THR A O 1
ATOM 755 N N . PHE A 1 94 ? 4.001 -1.468 -4.442 1.00 98.50 94 PHE A N 1
ATOM 756 C CA . PHE A 1 94 ? 3.506 -1.635 -3.087 1.00 98.50 94 PHE A CA 1
ATOM 757 C C . PHE A 1 94 ? 2.634 -2.880 -2.963 1.00 98.50 94 PHE A C 1
ATOM 759 O O . PHE A 1 94 ? 1.851 -3.199 -3.861 1.00 98.50 94 PHE A O 1
ATOM 766 N N . ILE A 1 95 ? 2.731 -3.559 -1.826 1.00 98.50 95 ILE A N 1
ATOM 767 C CA . ILE A 1 95 ? 1.793 -4.593 -1.393 1.00 98.50 95 ILE A CA 1
ATOM 768 C C . ILE A 1 95 ? 1.140 -4.110 -0.101 1.00 98.50 95 ILE A C 1
ATOM 770 O O . ILE A 1 95 ? 1.819 -3.815 0.877 1.00 98.50 95 ILE A O 1
ATOM 774 N N . VAL A 1 96 ? -0.191 -4.040 -0.096 1.00 97.62 96 VAL A N 1
ATOM 775 C CA . VAL A 1 96 ? -0.987 -3.642 1.073 1.00 97.62 96 VAL A CA 1
ATOM 776 C C . VAL A 1 96 ? -1.623 -4.880 1.695 1.00 97.62 96 VAL A C 1
ATOM 778 O O . VAL A 1 96 ? -2.297 -5.650 1.004 1.00 97.62 96 VAL A O 1
ATOM 781 N N . THR A 1 97 ? -1.451 -5.061 3.003 1.00 96.62 97 THR A N 1
ATOM 782 C CA . THR A 1 97 ? -2.099 -6.119 3.786 1.00 96.62 97 THR A CA 1
ATOM 783 C C . THR A 1 97 ? -3.160 -5.515 4.695 1.00 96.62 97 THR A C 1
ATOM 785 O O . THR A 1 97 ? -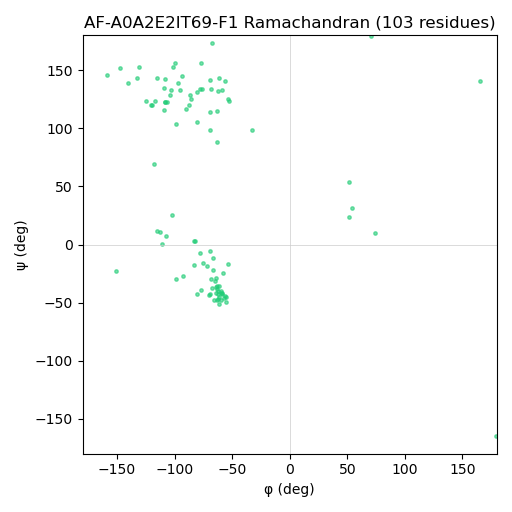2.860 -4.747 5.607 1.00 96.62 97 THR A O 1
ATOM 788 N N . VAL A 1 98 ? -4.418 -5.876 4.451 1.00 93.69 98 VAL A N 1
ATOM 789 C CA . VAL A 1 98 ? -5.560 -5.460 5.269 1.00 93.69 98 VAL A CA 1
ATOM 790 C C . VAL A 1 98 ? -5.600 -6.309 6.537 1.00 93.69 98 VAL A C 1
ATOM 792 O O . VAL A 1 98 ? -5.489 -7.537 6.477 1.00 93.69 98 VAL A O 1
ATOM 795 N N . GLN A 1 99 ? -5.786 -5.658 7.683 1.00 88.69 99 GLN A N 1
ATOM 796 C CA . GLN A 1 99 ? -5.961 -6.336 8.959 1.00 88.69 99 GLN A CA 1
ATOM 797 C C . GLN A 1 99 ? -7.236 -7.193 8.902 1.00 88.69 99 GLN A C 1
ATOM 799 O O . GLN A 1 99 ? -8.296 -6.733 8.470 1.00 88.69 99 GLN A O 1
ATOM 804 N N . LYS A 1 100 ? -7.149 -8.459 9.322 1.00 79.94 100 LYS A N 1
ATOM 805 C CA . LYS A 1 100 ? -8.333 -9.324 9.403 1.00 79.94 100 LYS A CA 1
ATOM 806 C C . LYS A 1 100 ? -9.249 -8.818 10.516 1.00 79.94 100 LYS A C 1
ATOM 808 O O . LYS A 1 100 ? -8.776 -8.586 11.629 1.00 79.94 100 LYS A O 1
ATOM 813 N N . SER A 1 101 ? -10.550 -8.712 10.247 1.00 67.19 101 SER A N 1
ATOM 814 C CA . SER A 1 101 ? -11.532 -8.561 11.319 1.00 67.19 101 SER A CA 1
ATOM 815 C C . SER A 1 101 ? -11.422 -9.765 12.253 1.00 67.19 101 SER A C 1
ATOM 817 O O . SER A 1 101 ? -11.353 -10.913 11.806 1.00 67.19 101 SER A O 1
ATOM 819 N N . ARG A 1 102 ? -11.382 -9.518 13.564 1.00 58.91 102 ARG A N 1
ATOM 820 C CA . ARG A 1 102 ? -11.729 -10.563 14.523 1.00 58.91 102 ARG A CA 1
ATOM 821 C C . ARG A 1 102 ? -13.224 -10.788 14.370 1.00 58.91 102 ARG A C 1
ATOM 823 O O . ARG A 1 102 ? -14.010 -10.008 14.895 1.00 58.91 102 ARG A O 1
ATOM 830 N N . ASP A 1 103 ? -13.605 -11.818 13.629 1.00 50.22 103 ASP A N 1
ATOM 831 C CA . ASP A 1 103 ? -14.946 -12.360 13.779 1.00 50.22 103 ASP A CA 1
ATOM 832 C C . ASP A 1 103 ? -15.028 -12.884 15.215 1.00 50.22 103 ASP A C 1
ATOM 834 O O . ASP A 1 103 ? -14.253 -13.754 15.622 1.00 50.22 103 ASP A O 1
ATOM 838 N N . SER A 1 104 ? -15.896 -12.263 16.009 1.00 43.28 104 SER A N 1
ATOM 839 C CA . SER A 1 104 ? -16.278 -12.731 17.335 1.00 43.28 104 SER A CA 1
ATOM 840 C C . SER A 1 104 ? -16.967 -14.088 17.175 1.00 43.28 104 SER A C 1
ATOM 842 O O . SER A 1 104 ? -18.176 -14.145 16.956 1.00 43.28 104 SER A O 1
ATOM 844 N N . GLY A 1 105 ? -16.175 -15.159 17.187 1.00 36.72 105 GLY A N 1
ATOM 845 C CA . GLY A 1 105 ? -16.649 -16.524 17.412 1.00 36.72 105 GLY A CA 1
ATOM 846 C C . GLY A 1 105 ? -16.951 -16.763 18.881 1.00 36.72 105 GLY A C 1
ATOM 847 O O . GLY A 1 105 ? -16.218 -16.195 19.724 1.00 36.72 105 GLY A O 1
#

Nearest PDB structures (foldseek):
  2fhz-assembly1_A  TM=7.933E-01  e=1.335E-08  Escherichia coli
  2gmg-assembly1_A  TM=3.897E-01  e=2.578E+00  Pyrococcus furiosus DSM 3638
  5td5-assembly1_A  TM=2.856E-01  e=3.324E+00  Homo sapiens

Radius of gyration: 13.3 Å; Cα contacts (8 Å, |Δi|>4): 171; chains: 1; bounding box: 30×28×39 Å

pLDDT: mean 90.31, std 12.33, range [36.72, 98.62]